Protein AF-A0A8C3KUQ9-F1 (afdb_monomer)

Secondary structure (DSSP, 8-state):
-HHHHHHHHHHHTTT---HHHHHHHHHHHHHHHHHHHTT-S-HHHHHTTS--SSPPPP-SHHHHHHH----

InterPro domains:
  IPR016488 NAD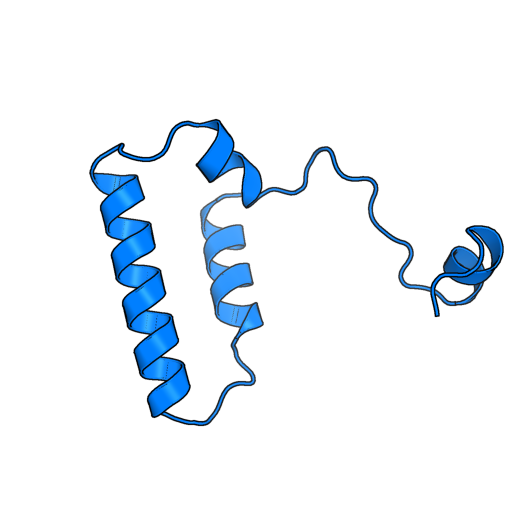H dehydrogenase [ubiquinone] (complex I), alpha subcomplex, subunit 6 [PTHR12964] (1-69)
  IPR045299 NDUFA6, LYR domain [cd20266] (1-42)

Organism: Chrysolophus pictus (NCBI:txid9089)

Radius of gyration: 16.5 Å; Cα contacts (8 Å, |Δi|>4): 13; chains: 1; bounding box: 32×40×36 Å

Sequence (71 aa):
QGRNKVREMFMKNAHVMDPRVIDMLVIKGKMDLQETINVWKQRTHVMRYFHETETPRPKDFLSKFYEGHDP

Solvent-accessible surface area (backbone atoms only — not comparable to full-atom values): 4530 Å² total; per-residue (Å²): 113,69,70,57,50,54,51,49,62,55,56,74,54,67,85,69,78,57,65,71,59,51,52,52,51,52,52,51,51,50,52,56,48,51,38,52,74,70,58,70,54,54,71,69,65,64,46,62,79,54,70,78,88,55,79,80,76,66,85,49,67,71,58,35,60,74,77,42,96,71,135

Nearest PDB structures (foldseek):
  7vya-assembly1_E  TM=9.935E-01  e=1.419E-09  Sus scrofa
  8q1y-assembly1_W  TM=9.851E-01  e=1.950E-09  Bos taurus
  8pw7-assembly1_W1  TM=9.914E-01  e=4.318E-09  Mus musculus
  8ueo-assembly1_1W  TM=9.905E-01  e=5.480E-09  Sus scrofa
  8ca5-assembly1_W  TM=9.541E-01  e=9.560E-09  Mus musculus

pLDDT: mean 91.19, std 7.83, range [64.5, 98.25]

Mean predicted aligned error: 5.34 Å

Foldseek 3Di:
DVVVLVVVVVVVCVPDDDVVVVVVVVVVVVVVVVCVVVVVDDPVVVCVSPPPPDDDDDPDPVSVVVVDDDD

Structure (mmCIF, N/CA/C/O backbone):
data_AF-A0A8C3KUQ9-F1
#
_entry.id   AF-A0A8C3KUQ9-F1
#
loop_
_atom_site.group_PDB
_atom_site.id
_atom_site.type_symbol
_atom_site.label_atom_id
_atom_site.label_alt_id
_atom_site.label_comp_id
_atom_site.label_asym_id
_atom_site.label_entity_id
_atom_site.label_seq_id
_atom_site.pdbx_PDB_ins_code
_atom_site.Cartn_x
_atom_site.Cartn_y
_atom_site.Cartn_z
_atom_site.occupancy
_atom_site.B_iso_or_equiv
_atom_site.auth_seq_id
_atom_site.auth_comp_id
_atom_site.auth_asym_id
_atom_site.auth_atom_id
_atom_site.pdbx_PDB_model_num
ATOM 1 N N . GLN A 1 1 ? -13.746 6.550 -3.024 1.00 76.19 1 GLN A N 1
ATOM 2 C CA . GLN A 1 1 ? -12.271 6.662 -2.960 1.00 76.19 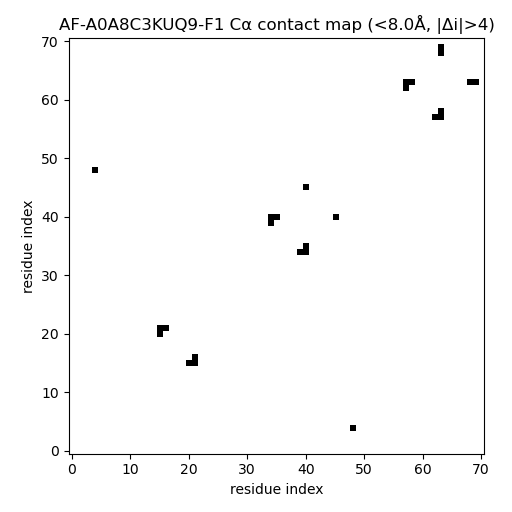1 GLN A CA 1
ATOM 3 C C . GLN A 1 1 ? -11.614 5.387 -2.419 1.00 76.19 1 GLN A C 1
ATOM 5 O O . GLN A 1 1 ? -10.877 4.764 -3.171 1.00 76.19 1 GLN A O 1
ATOM 10 N N . GLY A 1 2 ? -11.943 4.910 -1.208 1.00 87.81 2 GLY A N 1
ATOM 11 C CA . GLY A 1 2 ? -11.304 3.713 -0.618 1.00 87.81 2 GLY A CA 1
ATOM 12 C C . GLY A 1 2 ? -11.368 2.424 -1.456 1.00 87.81 2 GLY A C 1
ATOM 13 O O . GLY A 1 2 ? -10.338 1.812 -1.713 1.00 87.81 2 GLY A O 1
ATOM 14 N N . ARG A 1 3 ? -12.548 2.041 -1.973 1.00 91.94 3 ARG A N 1
ATOM 15 C CA . ARG A 1 3 ? -12.697 0.831 -2.820 1.00 91.94 3 ARG A CA 1
ATOM 16 C C . ARG A 1 3 ? -11.835 0.868 -4.089 1.00 91.94 3 ARG A C 1
ATOM 18 O O . ARG A 1 3 ? -11.272 -0.150 -4.480 1.00 91.94 3 ARG A O 1
ATOM 25 N N . ASN A 1 4 ? -11.693 2.044 -4.701 1.00 94.62 4 ASN A N 1
ATOM 26 C CA . ASN A 1 4 ? -10.852 2.216 -5.887 1.00 94.62 4 ASN A CA 1
ATOM 27 C C . ASN A 1 4 ? -9.371 2.054 -5.535 1.00 94.62 4 ASN A C 1
ATOM 29 O O . ASN A 1 4 ? -8.640 1.436 -6.300 1.00 94.62 4 ASN 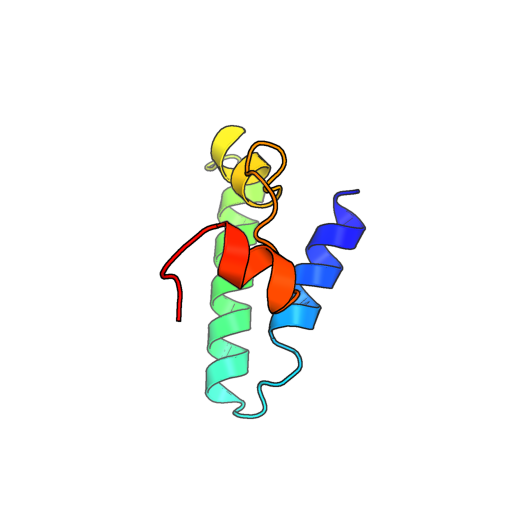A O 1
ATOM 33 N N . LYS A 1 5 ? -8.949 2.529 -4.354 1.00 93.62 5 LYS A N 1
ATOM 34 C CA . LYS A 1 5 ? -7.574 2.352 -3.879 1.00 93.62 5 LYS A CA 1
ATOM 35 C C . LYS A 1 5 ? -7.238 0.891 -3.595 1.00 93.62 5 LYS A C 1
ATOM 37 O O . LYS A 1 5 ? -6.162 0.429 -3.957 1.00 93.62 5 LYS A O 1
ATOM 42 N N . VAL A 1 6 ? -8.181 0.139 -3.027 1.00 94.62 6 VAL A N 1
ATOM 43 C CA . VAL A 1 6 ? -8.038 -1.317 -2.868 1.00 94.62 6 VAL A CA 1
ATOM 44 C C . VAL A 1 6 ? -7.832 -1.978 -4.233 1.00 94.62 6 VAL A C 1
ATOM 46 O O . VAL A 1 6 ? -6.876 -2.726 -4.411 1.00 94.62 6 VAL A O 1
ATOM 49 N N . ARG A 1 7 ? -8.665 -1.647 -5.230 1.00 94.88 7 ARG A N 1
ATOM 50 C CA . ARG A 1 7 ? -8.514 -2.167 -6.599 1.00 94.88 7 ARG A CA 1
ATOM 51 C C . ARG A 1 7 ? -7.157 -1.807 -7.212 1.00 94.88 7 ARG A C 1
ATOM 53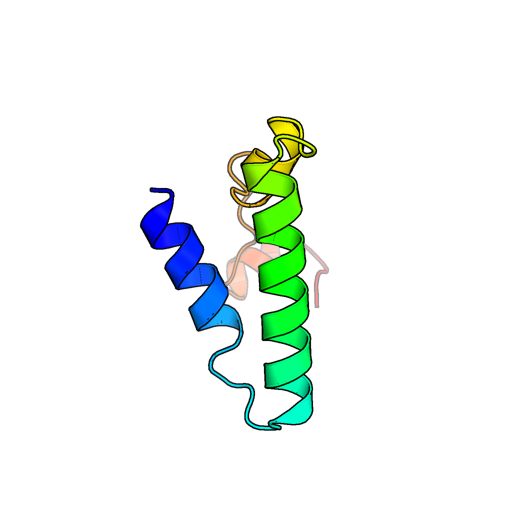 O O . ARG A 1 7 ? -6.530 -2.672 -7.811 1.00 94.88 7 ARG A O 1
ATOM 60 N N . GLU A 1 8 ? -6.699 -0.568 -7.053 1.00 95.19 8 GLU A N 1
ATOM 61 C CA . GLU A 1 8 ? -5.379 -0.116 -7.515 1.00 95.19 8 GLU A CA 1
ATOM 62 C C . GLU A 1 8 ? -4.248 -0.971 -6.920 1.00 95.19 8 GLU A C 1
ATOM 64 O O . GLU A 1 8 ? -3.364 -1.419 -7.648 1.00 95.19 8 GLU A O 1
ATOM 69 N N . MET A 1 9 ? -4.311 -1.272 -5.619 1.00 94.62 9 MET A N 1
ATOM 70 C CA . MET A 1 9 ? -3.305 -2.092 -4.936 1.00 94.62 9 MET A CA 1
ATOM 71 C C . MET A 1 9 ? -3.284 -3.547 -5.413 1.00 94.62 9 MET A C 1
ATOM 73 O O . MET A 1 9 ? -2.206 -4.130 -5.541 1.00 94.62 9 MET A O 1
ATOM 77 N N . PHE A 1 10 ? -4.445 -4.123 -5.739 1.00 95.25 10 PHE A N 1
ATOM 78 C CA . PHE A 1 10 ? -4.499 -5.429 -6.404 1.00 95.25 10 PHE A CA 1
ATOM 79 C C . PHE A 1 10 ? -3.882 -5.366 -7.807 1.00 95.25 10 PHE A C 1
ATOM 81 O O . PHE A 1 10 ? -3.042 -6.197 -8.148 1.00 95.25 10 PHE A O 1
ATOM 88 N N . MET A 1 11 ? -4.232 -4.346 -8.597 1.00 96.69 11 MET A N 1
ATOM 89 C CA . MET A 1 11 ? -3.727 -4.189 -9.966 1.00 96.69 11 MET A CA 1
ATOM 90 C C . MET A 1 11 ? -2.214 -3.947 -10.025 1.00 96.69 11 MET A C 1
ATOM 92 O O . MET A 1 11 ? -1.570 -4.390 -10.973 1.00 96.69 11 MET A O 1
ATOM 96 N N . LYS A 1 12 ? -1.617 -3.330 -8.995 1.00 95.12 12 LYS A N 1
ATOM 97 C CA . LYS A 1 12 ? -0.159 -3.147 -8.893 1.00 95.12 12 LYS A CA 1
ATOM 98 C C . LYS A 1 12 ? 0.614 -4.467 -9.012 1.00 95.12 12 LYS A C 1
ATOM 100 O O . LYS A 1 12 ? 1.707 -4.477 -9.567 1.00 95.12 12 LYS A O 1
ATOM 105 N N . ASN A 1 13 ? 0.043 -5.576 -8.539 1.00 95.25 13 ASN A N 1
ATOM 106 C CA . ASN A 1 13 ? 0.675 -6.899 -8.555 1.00 95.25 13 ASN A CA 1
ATOM 107 C C . ASN A 1 13 ? 0.151 -7.817 -9.676 1.00 95.25 13 ASN A C 1
ATOM 109 O O . ASN A 1 13 ? 0.492 -8.994 -9.700 1.00 95.25 13 ASN A O 1
ATOM 113 N N . ALA A 1 14 ? -0.651 -7.307 -10.619 1.00 94.94 14 ALA A N 1
ATOM 114 C CA . ALA A 1 14 ? -1.285 -8.125 -11.663 1.00 94.94 14 ALA A CA 1
ATOM 115 C C . ALA A 1 14 ? -0.296 -8.818 -12.623 1.00 94.94 14 ALA A C 1
ATOM 117 O O . ALA A 1 14 ? -0.668 -9.754 -13.319 1.00 94.94 14 ALA A O 1
ATOM 118 N N . HIS A 1 15 ? 0.957 -8.364 -12.663 1.00 96.44 15 HIS A N 1
ATOM 119 C CA . HIS A 1 15 ? 2.022 -8.915 -13.502 1.00 96.44 15 HIS A CA 1
ATOM 120 C C . HIS A 1 15 ? 2.716 -10.146 -12.888 1.00 96.44 15 HIS A C 1
ATOM 122 O O . HIS A 1 15 ? 3.531 -10.784 -13.550 1.00 96.44 15 HIS A O 1
ATOM 128 N N . VAL A 1 16 ? 2.448 -10.468 -11.618 1.00 96.06 16 VAL A N 1
ATOM 129 C CA . VAL A 1 16 ? 3.097 -11.583 -10.920 1.00 96.06 16 VAL A CA 1
ATOM 130 C C . VAL A 1 16 ? 2.460 -12.903 -11.348 1.00 96.06 16 VAL A C 1
ATOM 132 O O . VAL A 1 16 ? 1.254 -13.081 -11.205 1.00 96.06 16 VAL A O 1
ATOM 135 N N . MET A 1 17 ? 3.279 -13.840 -11.835 1.00 95.94 17 MET A N 1
ATOM 136 C CA . MET A 1 17 ? 2.814 -15.154 -12.303 1.00 95.94 17 MET A CA 1
ATOM 137 C C . MET A 1 17 ? 3.251 -16.334 -11.424 1.00 95.94 17 MET A C 1
ATOM 139 O O . MET A 1 17 ? 2.618 -17.383 -11.492 1.00 95.94 17 MET A O 1
ATOM 143 N N . ASP A 1 18 ? 4.308 -16.199 -10.609 1.00 97.62 18 ASP A N 1
ATOM 144 C CA . ASP A 1 18 ? 4.769 -17.291 -9.732 1.00 97.62 18 ASP A CA 1
ATOM 145 C C . ASP A 1 18 ? 3.751 -17.522 -8.594 1.00 97.62 18 ASP A C 1
ATOM 147 O O . ASP A 1 18 ? 3.555 -16.620 -7.768 1.00 97.62 18 ASP A O 1
ATOM 151 N N . PRO A 1 19 ? 3.138 -18.720 -8.494 1.00 96.44 19 PRO A N 1
ATOM 152 C CA . PRO A 1 19 ? 2.148 -19.032 -7.464 1.00 96.44 19 PRO A CA 1
ATOM 153 C C . PRO A 1 19 ? 2.647 -18.807 -6.035 1.00 96.44 19 PRO A C 1
ATOM 155 O O . PRO A 1 19 ? 1.899 -18.325 -5.193 1.00 96.44 19 PRO A O 1
ATOM 158 N N . ARG A 1 20 ? 3.929 -19.068 -5.755 1.00 97.38 20 ARG A N 1
ATOM 159 C CA . ARG A 1 20 ? 4.493 -18.915 -4.402 1.00 97.38 20 ARG A CA 1
ATOM 160 C C . ARG A 1 20 ? 4.551 -17.450 -3.979 1.00 97.38 20 ARG A C 1
ATOM 162 O O . ARG A 1 20 ? 4.359 -17.118 -2.809 1.00 97.38 20 ARG A O 1
ATOM 169 N N . VAL A 1 21 ? 4.816 -16.563 -4.939 1.00 97.50 21 VAL A N 1
ATOM 170 C CA . VAL A 1 21 ? 4.814 -15.115 -4.707 1.00 97.50 21 VAL A CA 1
ATOM 171 C C . VAL A 1 21 ? 3.381 -14.632 -4.506 1.00 97.50 21 VAL A C 1
ATOM 173 O O . VAL A 1 21 ? 3.133 -13.848 -3.591 1.00 97.50 21 VAL A O 1
ATOM 176 N N . ILE A 1 22 ? 2.434 -15.138 -5.301 1.00 97.00 22 ILE A N 1
ATOM 177 C CA . ILE A 1 22 ? 1.004 -14.837 -5.148 1.00 97.00 22 ILE A CA 1
ATOM 178 C C . ILE A 1 22 ? 0.517 -15.251 -3.754 1.00 97.00 22 ILE A C 1
ATOM 180 O O . ILE A 1 22 ? -0.081 -14.431 -3.057 1.00 97.00 22 ILE A O 1
ATOM 184 N N . ASP A 1 23 ? 0.842 -16.462 -3.302 1.00 97.88 23 ASP A N 1
ATOM 185 C CA . ASP A 1 23 ? 0.472 -16.952 -1.972 1.00 97.88 23 ASP A CA 1
ATOM 186 C C . ASP A 1 23 ? 1.024 -16.052 -0.864 1.00 97.88 23 ASP A C 1
ATOM 188 O O . ASP A 1 23 ? 0.295 -15.646 0.045 1.00 97.88 23 ASP A O 1
ATOM 192 N N . MET A 1 24 ? 2.297 -15.657 -0.966 1.00 97.38 24 MET A N 1
ATOM 193 C CA . MET A 1 24 ? 2.902 -14.736 -0.006 1.00 97.38 24 MET A CA 1
ATOM 194 C C . MET A 1 24 ? 2.205 -13.366 -0.002 1.00 97.38 24 MET A C 1
ATOM 196 O O . MET A 1 24 ? 1.984 -12.794 1.068 1.00 97.38 24 MET A O 1
ATOM 200 N N . LEU A 1 25 ? 1.842 -12.827 -1.171 1.00 97.31 25 LEU A N 1
ATOM 201 C CA . LEU A 1 25 ? 1.112 -11.560 -1.279 1.00 97.31 25 LEU A CA 1
ATOM 202 C C . LEU A 1 25 ? -0.285 -11.655 -0.654 1.00 97.31 25 LEU A C 1
ATOM 204 O O . LEU A 1 25 ? -0.700 -10.741 0.06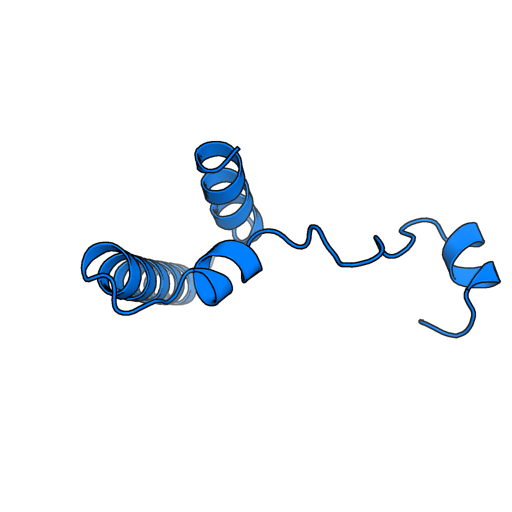0 1.00 97.31 25 LEU A O 1
ATOM 208 N N . VAL A 1 26 ? -0.988 -12.771 -0.857 1.00 97.25 26 VAL A N 1
ATOM 209 C CA . VAL A 1 26 ? -2.298 -13.025 -0.244 1.00 97.25 26 VAL A CA 1
ATOM 210 C C . VAL A 1 26 ? -2.183 -13.113 1.278 1.00 97.25 26 VAL A C 1
ATOM 212 O O . VAL A 1 26 ? -2.997 -12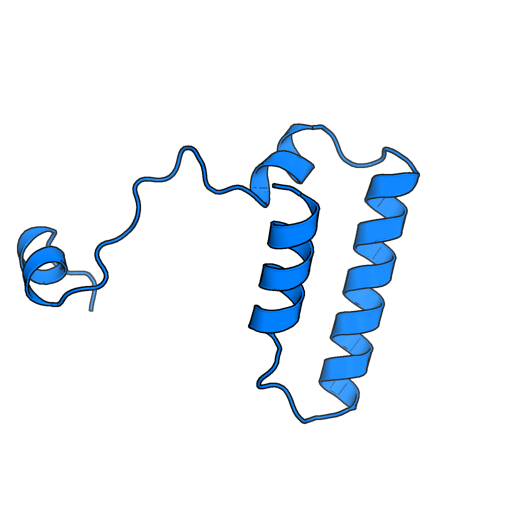.516 1.985 1.00 97.25 26 VAL A O 1
ATOM 215 N N . ILE A 1 27 ? -1.169 -13.810 1.800 1.00 98.25 27 ILE A N 1
ATOM 216 C CA . ILE A 1 27 ? -0.923 -13.908 3.247 1.00 98.25 27 ILE A CA 1
ATOM 217 C C . ILE A 1 27 ? -0.663 -12.521 3.844 1.00 98.25 27 ILE A C 1
ATOM 219 O O . ILE A 1 27 ? -1.301 -12.156 4.831 1.00 98.25 27 ILE A O 1
ATOM 223 N N . LYS A 1 28 ? 0.197 -11.711 3.213 1.00 97.56 28 LYS A N 1
ATOM 224 C CA . LYS A 1 28 ? 0.456 -10.327 3.645 1.00 97.56 28 LYS A CA 1
ATOM 225 C C . LYS A 1 28 ? -0.818 -9.478 3.637 1.00 97.56 28 LYS A C 1
ATOM 227 O O . LYS A 1 28 ? -1.072 -8.760 4.597 1.00 97.56 28 LYS A O 1
ATOM 232 N N . GLY A 1 29 ? -1.652 -9.600 2.602 1.00 96.88 29 GLY A N 1
ATOM 233 C CA . GLY A 1 29 ? -2.936 -8.897 2.528 1.00 96.88 29 GLY A CA 1
ATOM 234 C C . GLY A 1 29 ? -3.916 -9.297 3.638 1.00 96.88 29 GLY A C 1
ATOM 235 O O . GLY A 1 29 ? -4.613 -8.443 4.181 1.00 96.88 29 GLY A O 1
ATOM 236 N N . LYS A 1 30 ? -3.944 -10.580 4.023 1.00 97.94 30 LYS A N 1
ATOM 237 C CA . LYS A 1 30 ? -4.761 -11.065 5.151 1.00 97.94 30 LYS A CA 1
ATOM 238 C C . LYS A 1 30 ? -4.281 -10.510 6.493 1.00 97.94 30 LYS A C 1
ATOM 240 O O . LYS A 1 30 ? -5.115 -10.100 7.296 1.00 97.94 30 LYS A O 1
ATOM 245 N N . MET A 1 31 ? -2.967 -10.465 6.720 1.00 97.94 31 MET A N 1
ATOM 246 C CA . MET A 1 31 ? -2.384 -9.861 7.926 1.00 97.94 31 MET A CA 1
ATOM 247 C C . MET A 1 31 ? -2.758 -8.377 8.030 1.00 97.94 31 MET A C 1
ATOM 249 O O . MET A 1 31 ? -3.287 -7.936 9.046 1.00 97.94 31 MET A O 1
ATOM 253 N N . ASP A 1 32 ? -2.585 -7.633 6.937 1.00 96.75 32 ASP A N 1
ATOM 254 C CA . ASP A 1 32 ? -2.901 -6.206 6.850 1.00 96.75 32 ASP A CA 1
ATOM 255 C C . ASP A 1 32 ? -4.389 -5.902 7.129 1.00 96.75 32 ASP A C 1
ATOM 257 O O . ASP A 1 32 ? -4.737 -4.934 7.819 1.00 96.75 32 ASP A O 1
ATOM 261 N N . LEU A 1 33 ? -5.277 -6.773 6.636 1.00 96.69 33 LEU A N 1
ATOM 262 C CA . LEU A 1 33 ? -6.712 -6.717 6.902 1.00 96.69 33 LEU A CA 1
ATOM 263 C C . LEU A 1 33 ? -7.021 -6.971 8.381 1.00 96.69 33 LEU A C 1
ATOM 265 O O . LEU A 1 33 ? -7.816 -6.236 8.965 1.00 96.69 33 LEU A O 1
ATOM 269 N N . GLN A 1 34 ? -6.388 -7.973 8.994 1.00 98.00 34 GLN A N 1
ATOM 270 C CA . GLN A 1 34 ? -6.581 -8.295 10.408 1.00 98.00 34 GLN A CA 1
ATOM 271 C C . GLN A 1 34 ? -6.157 -7.133 11.318 1.00 98.00 34 GLN A C 1
ATOM 273 O O . GLN A 1 34 ? -6.909 -6.759 12.216 1.00 98.00 34 GLN A O 1
ATOM 278 N N . GLU A 1 35 ? -5.009 -6.507 11.047 1.00 97.50 35 GLU A N 1
ATOM 279 C CA . GLU A 1 35 ? -4.556 -5.309 11.770 1.00 97.50 35 GLU A CA 1
ATOM 280 C C . GLU A 1 35 ? -5.550 -4.142 11.655 1.00 97.50 35 GLU A C 1
ATOM 282 O O . GLU A 1 35 ? -5.745 -3.378 12.603 1.00 97.50 35 GLU A O 1
ATOM 287 N N . THR A 1 36 ? -6.188 -3.998 10.490 1.00 95.31 36 THR A N 1
ATOM 288 C CA . THR A 1 36 ? -7.145 -2.917 10.226 1.00 95.31 36 THR A CA 1
ATOM 289 C C . THR A 1 36 ? -8.495 -3.178 10.898 1.00 95.31 36 THR A C 1
ATOM 291 O O . THR A 1 36 ? -9.047 -2.271 11.516 1.00 95.31 36 THR A O 1
ATOM 294 N N . ILE A 1 37 ? -9.019 -4.408 10.819 1.00 97.00 37 ILE A N 1
ATOM 295 C CA . ILE A 1 37 ? -10.298 -4.800 11.440 1.00 97.00 37 ILE A CA 1
ATOM 296 C C . ILE A 1 37 ? -10.214 -4.697 12.962 1.00 97.00 37 ILE A C 1
ATOM 298 O O . ILE A 1 37 ? -11.126 -4.170 13.593 1.00 97.00 37 ILE A O 1
ATOM 302 N N . ASN A 1 38 ? -9.107 -5.155 13.545 1.00 97.50 38 ASN A N 1
ATOM 303 C CA . ASN A 1 38 ? -8.908 -5.121 14.992 1.00 97.50 38 ASN A CA 1
ATOM 304 C C . ASN A 1 38 ? -8.497 -3.735 15.516 1.00 97.50 38 ASN A C 1
ATOM 306 O O . ASN A 1 38 ? -8.211 -3.593 16.703 1.00 97.50 38 ASN A O 1
ATOM 310 N N . VAL A 1 39 ? -8.453 -2.714 14.648 1.00 96.12 39 VAL A N 1
ATOM 311 C CA . VAL A 1 39 ? -8.087 -1.332 14.999 1.00 96.12 39 VAL A CA 1
ATOM 312 C C . VAL A 1 39 ? -6.701 -1.256 15.660 1.00 96.12 39 VAL A C 1
ATOM 314 O O . VAL A 1 39 ? -6.433 -0.423 16.522 1.00 96.12 39 VAL A O 1
ATOM 317 N N . TRP A 1 40 ? -5.778 -2.128 15.244 1.00 97.56 40 TRP A N 1
ATOM 318 C CA . TRP A 1 40 ? -4.377 -2.068 15.676 1.00 97.56 40 TRP A CA 1
ATOM 319 C C . TRP A 1 40 ? -3.628 -0.945 14.951 1.00 97.56 40 TRP A C 1
ATOM 321 O O . TRP A 1 40 ? -2.687 -0.356 15.481 1.00 97.56 40 TRP A O 1
ATOM 331 N N . LYS A 1 41 ? -4.088 -0.589 13.747 1.00 95.81 41 LYS A N 1
ATOM 332 C CA . LYS A 1 41 ? -3.598 0.563 12.990 1.00 95.81 41 LYS A CA 1
ATOM 333 C C . LYS A 1 41 ? -4.241 1.867 13.455 1.00 95.81 41 LYS A C 1
ATOM 335 O O . LYS A 1 41 ? -5.457 2.020 13.467 1.00 95.81 41 LYS A O 1
ATOM 340 N N . GLN A 1 42 ? -3.402 2.867 13.710 1.00 95.88 42 GLN A N 1
ATOM 341 C CA . GLN A 1 42 ? -3.838 4.264 13.841 1.00 95.88 42 GLN A CA 1
ATOM 342 C C . GLN A 1 42 ? -4.214 4.872 12.476 1.00 95.88 42 GLN A C 1
ATOM 344 O O . GLN A 1 42 ? -3.730 4.418 11.437 1.00 95.88 42 GLN A O 1
ATOM 349 N N . ARG A 1 43 ? -5.001 5.961 12.479 1.00 93.56 43 ARG A N 1
ATOM 350 C CA . ARG A 1 43 ? -5.457 6.677 11.266 1.00 93.56 43 ARG A CA 1
ATOM 351 C C . ARG A 1 43 ? -4.319 7.023 10.300 1.00 93.56 43 ARG A C 1
ATOM 353 O O . ARG A 1 43 ? -4.496 6.908 9.093 1.00 93.56 43 ARG A O 1
ATOM 360 N N . THR A 1 44 ? -3.152 7.399 10.816 1.00 93.69 44 THR A N 1
ATOM 361 C CA . THR A 1 44 ? -1.957 7.714 10.015 1.00 93.69 44 THR A CA 1
ATOM 362 C C . THR A 1 44 ? -1.527 6.549 9.122 1.00 93.69 44 THR A C 1
ATOM 364 O O . THR A 1 44 ? -1.204 6.768 7.960 1.00 93.69 44 THR A O 1
ATOM 367 N N . HIS A 1 45 ? -1.591 5.307 9.609 1.00 95.00 45 HIS A N 1
ATOM 368 C CA . HIS A 1 45 ? -1.232 4.116 8.833 1.00 95.00 45 HIS A CA 1
ATOM 369 C C . HIS A 1 45 ? -2.195 3.869 7.670 1.00 95.00 45 HIS A C 1
ATOM 371 O O . HIS A 1 45 ? -1.760 3.477 6.594 1.00 95.00 45 HIS A O 1
ATOM 377 N N . VAL A 1 46 ? -3.490 4.136 7.863 1.00 92.94 46 VAL A N 1
ATOM 378 C CA . VAL A 1 46 ? -4.491 4.027 6.790 1.00 92.94 46 VAL A CA 1
ATOM 379 C C . VAL A 1 46 ? -4.313 5.156 5.774 1.00 92.94 46 VAL A C 1
ATOM 381 O O . VAL A 1 46 ? -4.367 4.923 4.569 1.00 92.94 46 VAL A O 1
ATOM 384 N N . MET A 1 47 ? -4.042 6.377 6.241 1.00 93.94 47 MET A N 1
ATOM 385 C CA . MET A 1 47 ? -3.821 7.514 5.347 1.00 93.94 47 MET A 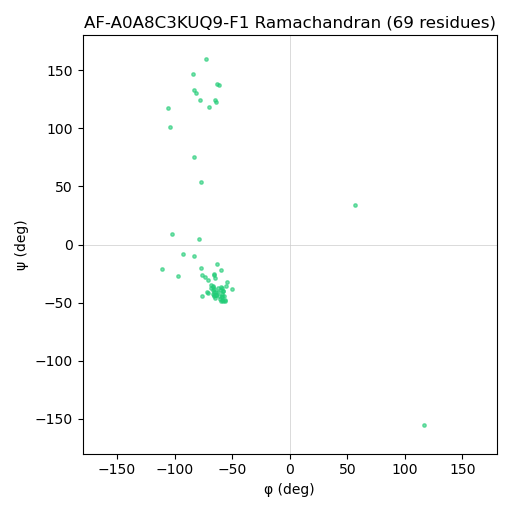CA 1
ATOM 386 C C . MET A 1 47 ? -2.555 7.358 4.500 1.00 93.94 47 MET A C 1
ATOM 388 O O . MET A 1 47 ? -2.544 7.849 3.385 1.00 93.94 47 MET A O 1
ATOM 392 N N . ARG A 1 48 ? -1.537 6.601 4.940 1.00 92.25 48 ARG A N 1
ATOM 393 C CA . ARG A 1 48 ? -0.327 6.322 4.135 1.00 92.25 48 ARG A CA 1
ATOM 394 C C . ARG A 1 48 ? -0.597 5.610 2.809 1.00 92.25 48 ARG A C 1
ATOM 396 O O . ARG A 1 48 ? 0.220 5.711 1.904 1.00 92.25 48 ARG A O 1
ATOM 403 N N . TYR A 1 49 ? -1.721 4.906 2.649 1.00 91.88 49 TYR A N 1
ATOM 404 C CA . TYR A 1 49 ? -2.076 4.372 1.329 1.00 91.88 49 TYR A CA 1
ATOM 405 C C . TYR A 1 49 ? -2.381 5.497 0.329 1.00 91.88 49 TYR A C 1
ATOM 407 O O . TYR A 1 49 ? -2.216 5.316 -0.878 1.00 91.88 49 TYR A O 1
ATOM 415 N N . PHE A 1 50 ? -2.800 6.660 0.820 1.00 91.69 50 PHE A N 1
ATOM 416 C CA . PHE A 1 50 ? -3.165 7.837 0.052 1.00 91.69 50 PHE A CA 1
ATOM 417 C C . PHE A 1 50 ? -2.030 8.864 0.154 1.00 91.69 50 PHE A C 1
ATOM 419 O O . PHE A 1 50 ? -1.894 9.574 1.145 1.00 91.69 50 PHE A O 1
ATOM 426 N N . HIS A 1 51 ? -1.196 8.945 -0.882 1.00 86.00 51 HIS A N 1
ATOM 427 C CA . HIS A 1 51 ? -0.063 9.878 -0.957 1.00 86.00 51 HIS A CA 1
ATOM 428 C C . HIS A 1 51 ? -0.552 11.303 -1.298 1.00 86.00 51 HIS A C 1
ATOM 430 O O . HIS A 1 51 ? -0.139 11.895 -2.286 1.00 86.00 51 HIS A O 1
ATOM 436 N N . GLU A 1 52 ? -1.509 11.826 -0.525 1.00 81.81 52 GLU A N 1
ATOM 437 C CA . GLU A 1 52 ? -2.196 13.103 -0.789 1.00 81.81 52 GLU A CA 1
ATOM 438 C C . GLU A 1 52 ? -1.296 14.322 -0.564 1.00 81.81 52 GLU A C 1
ATOM 440 O O . GLU A 1 52 ? -1.462 15.344 -1.221 1.00 81.81 52 GLU A O 1
ATOM 445 N N . THR A 1 53 ? -0.345 14.220 0.365 1.00 81.12 53 THR A N 1
ATOM 446 C CA . THR A 1 53 ? 0.573 15.310 0.726 1.00 81.12 53 THR A CA 1
ATOM 447 C C . THR A 1 53 ? 1.884 15.280 -0.054 1.00 81.12 53 THR A C 1
ATOM 449 O O . THR A 1 53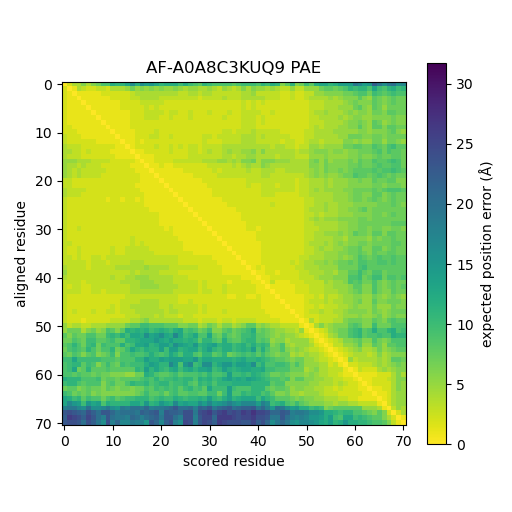 ? 2.692 16.193 0.087 1.00 81.12 53 THR A O 1
ATOM 452 N N . GLU A 1 54 ? 2.138 14.223 -0.826 1.00 84.12 54 GLU A N 1
ATOM 453 C CA . GLU A 1 54 ? 3.365 14.098 -1.608 1.00 84.12 54 GLU A CA 1
ATOM 454 C C . GLU A 1 54 ? 3.224 14.853 -2.928 1.00 84.12 54 GLU A C 1
ATOM 456 O O . GLU A 1 54 ? 2.228 14.708 -3.641 1.00 84.12 54 GLU A O 1
ATOM 461 N N . THR A 1 55 ? 4.235 15.651 -3.275 1.00 80.56 55 THR A N 1
ATOM 462 C CA . THR A 1 55 ? 4.294 16.274 -4.595 1.00 80.56 55 THR A CA 1
ATOM 463 C C . THR A 1 55 ? 4.443 15.171 -5.648 1.00 80.56 55 THR A C 1
ATOM 465 O O . THR A 1 55 ? 5.343 14.330 -5.544 1.00 80.56 55 THR A O 1
ATOM 468 N N . PRO A 1 56 ? 3.547 15.108 -6.651 1.00 82.69 56 PRO A N 1
ATOM 469 C CA . PRO A 1 56 ? 3.602 14.055 -7.650 1.00 82.69 56 PRO A CA 1
ATOM 470 C C . PRO A 1 56 ? 4.897 14.193 -8.444 1.00 82.69 56 PRO A C 1
ATOM 472 O O . PRO A 1 56 ? 5.138 15.227 -9.061 1.00 82.69 56 PRO A O 1
ATOM 475 N N . ARG A 1 57 ? 5.714 13.136 -8.450 1.00 83.12 57 ARG A N 1
ATOM 476 C CA . ARG A 1 57 ? 6.950 13.136 -9.235 1.00 83.12 57 ARG A CA 1
ATOM 477 C C . ARG A 1 57 ? 6.629 13.241 -10.727 1.00 83.12 57 ARG A C 1
ATOM 479 O O . ARG A 1 57 ? 5.714 12.542 -11.196 1.00 83.12 57 ARG A O 1
ATOM 486 N N . PRO A 1 58 ? 7.378 14.048 -11.489 1.00 83.88 58 PRO A N 1
ATOM 487 C CA . PRO A 1 58 ? 7.200 14.141 -12.923 1.00 83.88 58 PRO A CA 1
ATOM 488 C C . PRO A 1 58 ? 7.457 12.796 -13.594 1.00 83.88 58 PRO A C 1
ATOM 490 O O . PRO A 1 58 ? 8.395 12.063 -13.276 1.00 83.88 58 PRO A O 1
ATOM 493 N N . LYS A 1 59 ? 6.598 12.459 -14.554 1.00 83.06 59 LYS A N 1
ATOM 494 C CA . LYS A 1 59 ? 6.725 11.226 -15.342 1.00 83.06 59 LYS A CA 1
ATOM 495 C C . LYS A 1 59 ? 7.406 11.467 -16.684 1.00 83.06 59 LYS A C 1
ATOM 497 O O . LYS A 1 59 ? 8.024 10.541 -17.200 1.00 83.06 59 LYS A O 1
ATOM 502 N N . ASP A 1 60 ? 7.294 12.682 -17.215 1.00 86.88 60 ASP A N 1
ATOM 503 C CA . ASP A 1 60 ? 7.837 13.051 -18.516 1.00 86.88 60 ASP A CA 1
ATOM 504 C C . ASP A 1 60 ? 9.317 13.442 -18.422 1.00 86.88 60 ASP A C 1
ATOM 506 O O . ASP A 1 60 ? 9.769 14.005 -17.420 1.00 86.88 60 ASP A O 1
ATOM 510 N N . PHE A 1 61 ? 10.060 13.140 -19.485 1.00 85.69 61 PHE A N 1
ATOM 511 C CA . PHE A 1 61 ? 11.494 13.378 -19.585 1.00 85.69 61 PHE A CA 1
ATOM 512 C C . PHE A 1 61 ? 11.835 14.850 -19.354 1.00 85.69 61 PHE A C 1
ATOM 514 O O . PHE A 1 61 ? 12.706 15.147 -18.544 1.00 85.69 61 PHE A O 1
ATOM 521 N N . LEU A 1 62 ? 11.122 15.773 -20.007 1.00 87.62 62 LEU A N 1
ATOM 522 C CA . LEU A 1 62 ? 11.429 17.201 -19.926 1.00 87.62 62 LEU A CA 1
ATOM 523 C C . LEU A 1 62 ? 11.213 17.754 -18.509 1.00 87.62 62 LEU A C 1
ATOM 525 O O . LEU A 1 62 ? 12.038 18.502 -17.994 1.00 87.62 62 LEU A O 1
ATOM 529 N N . SER A 1 63 ? 10.133 17.333 -17.849 1.00 86.12 63 SER A N 1
ATOM 530 C CA . SER A 1 63 ? 9.863 17.711 -16.460 1.00 86.12 63 SER A CA 1
ATOM 531 C C . SER A 1 63 ? 10.885 17.138 -15.471 1.00 86.12 63 SER A C 1
ATOM 533 O O . SER A 1 63 ? 11.306 17.851 -14.567 1.00 86.12 63 SER A O 1
ATOM 535 N N . LYS A 1 64 ? 11.349 15.896 -15.676 1.00 85.69 64 LYS A N 1
ATOM 536 C CA . LYS A 1 64 ? 12.439 15.308 -14.878 1.00 85.69 64 LYS A CA 1
ATOM 537 C C . LYS A 1 64 ? 13.765 16.031 -15.112 1.00 85.69 64 LYS A C 1
ATOM 539 O O . LYS A 1 64 ? 14.464 16.348 -14.160 1.00 85.69 64 LYS A O 1
ATOM 544 N N . PHE A 1 65 ? 14.075 16.348 -16.371 1.00 84.62 65 PHE A N 1
ATOM 545 C CA . PHE A 1 65 ? 15.282 17.076 -16.756 1.00 84.62 65 PHE A CA 1
ATOM 546 C C . PHE A 1 65 ? 15.372 18.450 -16.075 1.00 84.62 65 PHE A C 1
ATOM 548 O O . PHE A 1 65 ? 16.447 18.837 -15.625 1.00 84.62 65 PHE A O 1
ATOM 555 N N . TYR A 1 66 ? 14.249 19.169 -15.958 1.00 86.56 66 TYR A N 1
ATOM 556 C CA . TYR A 1 66 ? 14.207 20.454 -15.254 1.00 86.56 66 TYR A CA 1
ATOM 557 C C . TYR A 1 66 ? 14.283 20.338 -13.722 1.00 86.56 66 TYR A C 1
ATOM 559 O O . TYR A 1 66 ? 14.771 21.270 -13.087 1.00 86.56 66 TYR A O 1
ATOM 567 N N . GLU A 1 67 ? 13.829 19.232 -13.120 1.00 84.56 67 GLU A N 1
ATOM 568 C CA . GLU A 1 67 ? 13.931 19.003 -11.666 1.00 84.56 67 GLU A CA 1
ATOM 569 C C . GLU A 1 67 ? 15.338 18.584 -11.205 1.00 84.56 67 GLU A C 1
ATOM 571 O O . GLU A 1 67 ? 15.677 18.772 -10.036 1.00 84.56 67 GLU A O 1
ATOM 576 N N . GLY A 1 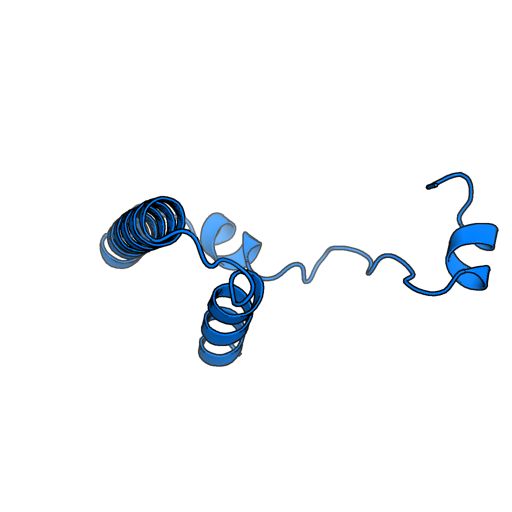68 ? 16.186 18.082 -12.110 1.00 81.56 68 GLY A N 1
ATOM 577 C CA . GLY A 1 68 ? 17.589 17.764 -11.839 1.00 81.56 68 GLY A CA 1
ATOM 578 C C . GLY A 1 68 ? 17.922 16.277 -11.980 1.00 81.56 68 GLY A C 1
ATOM 579 O O . GLY A 1 68 ? 17.294 15.546 -12.740 1.00 81.56 68 GLY A O 1
ATOM 580 N N . HIS A 1 69 ? 18.974 15.826 -11.292 1.00 65.81 69 HIS A N 1
ATOM 581 C CA . HIS A 1 69 ? 19.541 14.484 -11.467 1.00 65.81 69 HIS A CA 1
ATOM 582 C C . HIS A 1 69 ? 18.790 13.400 -10.669 1.00 65.81 69 HIS A C 1
ATOM 584 O O . HIS A 1 69 ? 19.304 12.903 -9.671 1.00 65.81 69 HIS A O 1
ATOM 590 N N . ASP A 1 70 ? 17.608 13.001 -11.144 1.00 66.00 70 ASP A N 1
ATOM 591 C CA . ASP A 1 70 ? 17.048 11.662 -10.899 1.00 66.00 70 ASP A CA 1
ATOM 592 C C . ASP A 1 70 ? 17.193 10.868 -12.224 1.00 66.00 70 ASP A C 1
ATOM 594 O O . ASP A 1 70 ? 16.675 11.334 -13.245 1.00 66.00 70 ASP A O 1
ATOM 598 N N . PRO A 1 71 ? 17.957 9.754 -12.273 1.00 64.50 71 PRO A N 1
ATOM 599 C CA . PRO A 1 71 ? 18.151 8.969 -13.499 1.00 64.50 71 PRO A CA 1
ATOM 600 C C . PRO A 1 71 ? 16.868 8.301 -14.026 1.00 64.50 71 PRO A C 1
ATOM 602 O O . PRO A 1 71 ? 15.933 8.022 -13.237 1.00 64.50 71 PRO A O 1
#